Protein AF-A0AAU3KFD3-F1 (afdb_monomer)

Nearest PDB structures (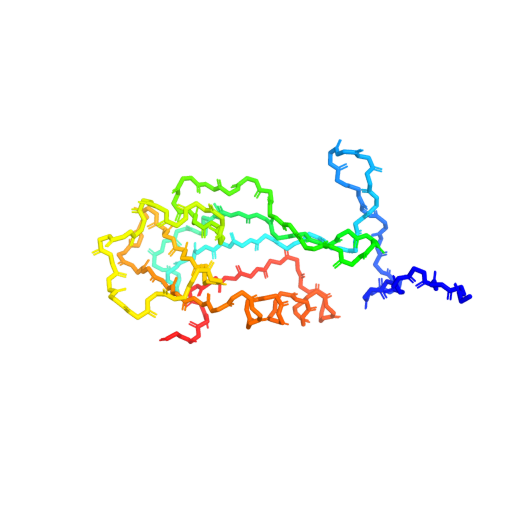foldseek):
  6mlt-assembly1_A  TM=5.442E-01  e=3.024E+00  Vibrio cholerae O1 biovar El Tor str. N16961
  7v4z-assembly4_G  TM=4.295E-01  e=7.068E+00  Hordeum vulgare
  3x0u-assembly2_B  TM=2.599E-01  e=7.979E+00  Vibrio parahaemolyticus M0605

Sequence (124 aa):
MTDDPPSRLNPDAPRRFAMSGREVDYFIDIYCSDKGQHKPMVLTTARREMDGSHGMNHALRWFAPPSTARENEELDANFSYRSYVFRCPLCRRNPKISGDQWWEIVDRMAIEGFSALDLSMLEF

Mean predicted aligned error: 8.54 Å

Secondary structure (DSSP, 8-state):
---PPPPPSSTTSPPEE-TTS-EEEEEEEEEE-TTTTS--EEEEEEEEETTS-EEEES--TTEE-TT-GGG-TTS-TT--TTEEEE--SS-S---EEEHHHHHHHHHHHHHTT-SEEEGGGS--

Structure (mmCIF, N/CA/C/O backbone):
data_AF-A0AAU3KFD3-F1
#
_entry.id   AF-A0AAU3KFD3-F1
#
loop_
_atom_site.group_PDB
_atom_site.id
_atom_site.type_symbol
_atom_site.label_atom_id
_atom_site.label_alt_id
_atom_site.label_comp_id
_atom_site.label_asym_id
_atom_site.label_entity_id
_atom_site.label_seq_id
_atom_site.pdbx_PDB_ins_code
_atom_site.Cartn_x
_atom_site.Cartn_y
_atom_site.Cartn_z
_atom_site.occupancy
_atom_site.B_iso_or_equiv
_atom_site.auth_seq_id
_atom_site.auth_comp_id
_atom_site.auth_asym_id
_atom_site.auth_atom_id
_atom_site.pdbx_PDB_model_num
ATOM 1 N N . MET A 1 1 ? 23.862 5.932 -22.499 1.00 37.53 1 MET A N 1
ATOM 2 C CA . MET A 1 1 ? 23.587 5.427 -21.144 1.00 37.53 1 MET A CA 1
ATOM 3 C C . MET A 1 1 ? 22.410 4.492 -21.29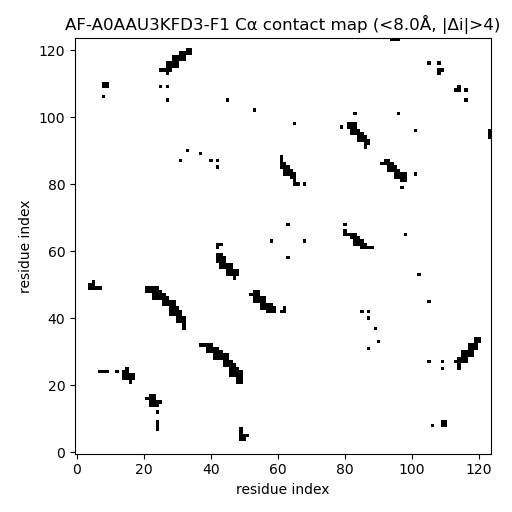7 1.00 37.53 1 MET A C 1
ATOM 5 O O . MET A 1 1 ? 21.333 4.957 -21.637 1.00 37.53 1 MET A O 1
ATOM 9 N N . THR A 1 2 ? 22.654 3.188 -21.266 1.00 41.25 2 THR A N 1
ATOM 10 C CA . THR A 1 2 ? 21.589 2.185 -21.218 1.00 41.25 2 THR A CA 1
ATOM 11 C C . THR A 1 2 ? 21.058 2.203 -19.792 1.00 41.25 2 THR A C 1
ATOM 13 O O . THR A 1 2 ? 21.732 1.712 -18.892 1.00 41.25 2 THR A O 1
ATOM 16 N N . ASP A 1 3 ? 19.923 2.867 -19.579 1.00 41.66 3 ASP A N 1
ATOM 17 C CA . ASP A 1 3 ? 19.090 2.632 -18.400 1.00 41.66 3 ASP A CA 1
ATOM 18 C C . ASP A 1 3 ? 18.624 1.178 -18.509 1.00 41.66 3 ASP A C 1
ATOM 20 O O . ASP A 1 3 ? 17.703 0.863 -19.266 1.00 41.66 3 ASP A O 1
ATOM 24 N N . ASP A 1 4 ? 19.346 0.268 -17.856 1.00 48.75 4 ASP A N 1
ATOM 25 C CA . ASP A 1 4 ? 18.811 -1.061 -17.598 1.00 48.75 4 ASP A CA 1
ATOM 26 C C . ASP A 1 4 ? 17.500 -0.861 -16.825 1.00 48.75 4 ASP A C 1
ATOM 28 O O . ASP A 1 4 ? 17.497 -0.137 -15.822 1.00 48.75 4 ASP A O 1
ATOM 32 N N . PRO A 1 5 ? 16.372 -1.435 -17.284 1.00 54.34 5 PRO A N 1
ATOM 33 C CA . PRO A 1 5 ? 15.135 -1.354 -16.525 1.00 54.34 5 PRO A CA 1
ATOM 34 C C . PRO A 1 5 ? 15.402 -1.908 -15.123 1.00 54.34 5 PRO A C 1
ATOM 36 O O . PRO A 1 5 ? 16.143 -2.891 -14.999 1.00 54.34 5 PRO A O 1
ATOM 39 N N . PRO A 1 6 ? 14.849 -1.289 -14.065 1.00 61.03 6 PRO A N 1
ATOM 40 C CA . PRO A 1 6 ? 15.129 -1.726 -12.711 1.00 61.03 6 PRO A CA 1
ATOM 41 C C . PRO A 1 6 ? 14.816 -3.218 -12.600 1.00 61.03 6 PRO A C 1
ATOM 43 O O . PRO A 1 6 ? 13.709 -3.666 -12.899 1.00 61.03 6 PRO A O 1
ATOM 46 N N . SER A 1 7 ? 15.832 -3.991 -12.219 1.00 70.25 7 SER A N 1
ATOM 47 C CA . SER A 1 7 ? 15.716 -5.431 -12.028 1.00 70.25 7 SER A CA 1
ATOM 48 C C . SER A 1 7 ? 14.542 -5.747 -11.104 1.00 70.25 7 SER A C 1
ATOM 50 O O . SER A 1 7 ? 14.260 -4.988 -10.170 1.00 70.25 7 SER A O 1
ATOM 52 N N . ARG A 1 8 ? 13.878 -6.886 -11.348 1.00 75.25 8 ARG A N 1
ATOM 53 C CA . ARG A 1 8 ? 12.794 -7.359 -10.479 1.00 75.25 8 ARG A CA 1
ATOM 54 C C . ARG A 1 8 ? 13.242 -7.346 -9.024 1.00 75.25 8 ARG A C 1
ATOM 56 O O . ARG A 1 8 ? 14.321 -7.854 -8.720 1.00 75.25 8 ARG A O 1
ATOM 63 N N . LEU A 1 9 ? 12.383 -6.855 -8.131 1.00 79.81 9 LEU A N 1
ATOM 64 C CA . LEU A 1 9 ? 12.656 -6.914 -6.688 1.00 79.81 9 LEU A CA 1
ATOM 65 C C . LEU A 1 9 ? 12.741 -8.356 -6.181 1.00 79.81 9 LEU A C 1
ATOM 67 O O . LEU A 1 9 ? 13.531 -8.654 -5.291 1.00 79.81 9 LEU A O 1
ATOM 71 N N . ASN A 1 10 ? 11.948 -9.251 -6.771 1.00 76.38 10 ASN A N 1
ATOM 72 C CA . ASN A 1 10 ? 12.006 -10.681 -6.513 1.00 76.38 10 ASN A CA 1
ATOM 73 C C . ASN A 1 10 ? 12.012 -11.438 -7.857 1.00 76.38 10 ASN A C 1
ATOM 75 O O . ASN A 1 10 ? 10.964 -11.535 -8.505 1.00 76.38 10 ASN A O 1
ATOM 79 N N . PRO A 1 11 ? 13.174 -11.935 -8.319 1.00 76.06 11 PRO A N 1
ATOM 80 C CA . PRO A 1 11 ? 13.300 -12.591 -9.620 1.00 76.06 11 PRO A CA 1
ATOM 81 C C . PRO A 1 11 ? 12.576 -13.941 -9.703 1.00 76.06 11 PRO A C 1
ATOM 83 O O . PRO A 1 11 ? 12.188 -14.343 -10.799 1.00 76.06 11 PRO A O 1
ATOM 86 N N . ASP A 1 12 ? 12.360 -14.605 -8.566 1.00 77.94 12 ASP A N 1
ATOM 87 C CA . ASP A 1 12 ? 11.718 -15.922 -8.485 1.00 77.94 12 ASP A CA 1
ATOM 88 C C . ASP A 1 12 ? 10.186 -15.834 -8.383 1.00 77.94 12 ASP A C 1
ATOM 90 O O . ASP A 1 12 ? 9.482 -16.841 -8.507 1.00 77.94 12 ASP A O 1
ATOM 94 N N . ALA A 1 13 ? 9.640 -14.632 -8.167 1.00 74.00 13 ALA A N 1
ATOM 95 C CA . ALA A 1 13 ? 8.202 -14.428 -8.091 1.00 74.00 13 ALA A CA 1
ATOM 96 C C . ALA A 1 13 ? 7.529 -14.649 -9.463 1.00 74.00 13 ALA A C 1
ATOM 98 O O . ALA A 1 13 ? 8.051 -14.225 -10.502 1.00 74.00 13 ALA A O 1
ATOM 99 N N . PRO A 1 14 ? 6.334 -15.274 -9.503 1.00 81.44 14 PRO A N 1
ATOM 100 C CA . PRO A 1 14 ? 5.595 -15.444 -10.746 1.00 81.44 14 PRO A CA 1
ATOM 101 C C . PRO A 1 14 ? 5.251 -14.083 -11.358 1.00 81.44 14 PRO A C 1
ATOM 103 O O . PRO A 1 14 ? 4.973 -13.117 -10.647 1.00 81.44 14 PRO A O 1
ATOM 106 N N . ARG A 1 15 ? 5.214 -14.016 -12.694 1.00 84.62 15 ARG A N 1
ATOM 107 C CA . ARG A 1 15 ? 4.864 -12.779 -13.403 1.00 84.62 15 ARG A CA 1
ATOM 1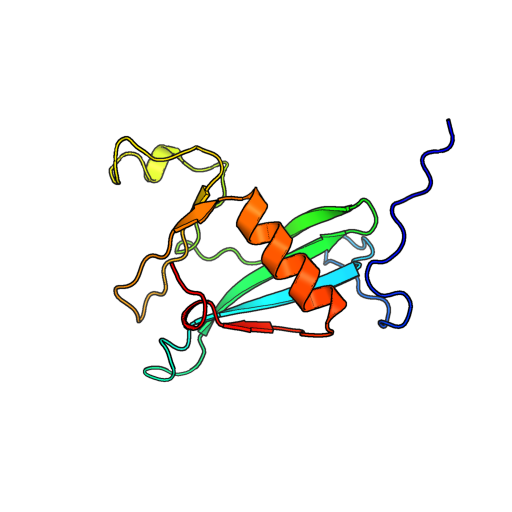08 C C . ARG A 1 15 ? 3.432 -12.363 -13.093 1.00 84.62 15 ARG A C 1
ATOM 110 O O . ARG A 1 15 ? 2.512 -13.179 -13.160 1.00 84.62 15 ARG A O 1
ATOM 117 N N . ARG A 1 16 ? 3.240 -11.079 -12.799 1.00 84.50 16 ARG A N 1
ATOM 118 C CA . ARG A 1 16 ? 1.930 -10.477 -12.528 1.00 84.50 16 ARG A CA 1
ATOM 119 C C . ARG A 1 16 ? 1.744 -9.270 -13.438 1.00 84.50 16 ARG A C 1
ATOM 121 O O . ARG A 1 16 ? 2.712 -8.619 -13.813 1.00 84.50 16 ARG A O 1
ATOM 128 N N . PHE A 1 17 ? 0.497 -8.973 -13.786 1.00 85.38 17 PHE A N 1
ATOM 129 C CA . PHE A 1 17 ? 0.161 -7.872 -14.685 1.00 85.38 17 PHE A CA 1
ATOM 130 C C . PHE A 1 17 ? -0.921 -6.993 -14.062 1.00 85.38 17 PHE A C 1
ATOM 132 O O . PHE A 1 17 ? -1.857 -7.493 -13.435 1.00 85.38 17 PHE A O 1
ATOM 139 N N . ALA A 1 18 ? -0.792 -5.680 -14.234 1.00 81.25 18 ALA A N 1
ATOM 140 C CA . ALA A 1 18 ? -1.851 -4.730 -13.932 1.00 81.25 18 ALA A CA 1
ATOM 141 C C . ALA A 1 18 ? -2.968 -4.831 -14.976 1.00 81.25 18 ALA A C 1
ATOM 143 O O . ALA A 1 18 ? -2.762 -5.321 -16.085 1.00 81.25 18 ALA A O 1
ATOM 144 N N . MET A 1 19 ? -4.146 -4.286 -14.655 1.00 77.00 19 MET A N 1
ATOM 145 C CA . MET A 1 19 ? -5.256 -4.191 -15.614 1.00 77.00 19 MET A CA 1
ATOM 146 C C . MET A 1 19 ? -4.886 -3.432 -16.899 1.00 77.00 19 MET A C 1
ATOM 148 O O . MET A 1 19 ? -5.497 -3.653 -17.937 1.00 77.00 19 MET A O 1
ATOM 152 N N . SER A 1 20 ? -3.879 -2.557 -16.840 1.00 76.00 20 SER A N 1
ATOM 153 C CA . SER A 1 20 ? -3.319 -1.850 -17.997 1.00 76.00 20 SER A CA 1
ATOM 154 C C . SER A 1 20 ? -2.487 -2.741 -18.932 1.00 76.00 20 SER A C 1
ATOM 156 O O . SER A 1 20 ? -2.021 -2.257 -19.959 1.00 76.00 20 SER A O 1
ATOM 158 N N . GLY A 1 21 ? -2.256 -4.012 -18.583 1.00 81.69 21 GLY A N 1
ATOM 159 C CA . GLY A 1 21 ? -1.396 -4.941 -19.321 1.00 81.69 21 GLY A CA 1
ATOM 160 C C . GLY A 1 21 ? 0.099 -4.791 -19.024 1.00 81.69 21 GLY A C 1
ATOM 161 O O . GLY A 1 21 ? 0.906 -5.544 -19.562 1.00 81.69 21 GLY A O 1
ATOM 162 N N . ARG A 1 22 ? 0.484 -3.844 -18.160 1.00 83.62 22 ARG A N 1
ATOM 163 C CA . ARG A 1 22 ? 1.877 -3.665 -17.737 1.00 83.62 22 ARG A CA 1
ATOM 164 C C . ARG A 1 22 ? 2.280 -4.732 -16.733 1.00 83.62 22 ARG A C 1
ATOM 166 O O . ARG A 1 22 ? 1.490 -5.083 -15.856 1.00 83.62 22 ARG A O 1
ATOM 173 N N . GLU A 1 23 ? 3.502 -5.232 -16.867 1.00 87.94 23 GLU A N 1
ATOM 174 C CA . GLU A 1 23 ? 4.073 -6.169 -15.906 1.00 87.94 23 GLU A CA 1
ATOM 175 C C . GLU A 1 23 ? 4.393 -5.457 -14.586 1.00 87.94 23 GLU A C 1
ATOM 177 O O . GLU A 1 23 ? 4.812 -4.297 -14.557 1.00 87.94 23 GLU A O 1
ATOM 182 N N . VAL A 1 24 ? 4.149 -6.168 -13.492 1.00 88.56 24 VAL A N 1
ATOM 183 C CA . VAL A 1 24 ? 4.224 -5.660 -12.128 1.00 88.56 24 VAL A CA 1
ATOM 184 C C . VAL A 1 24 ? 5.138 -6.576 -11.327 1.00 88.56 24 VAL A C 1
ATOM 186 O O . VAL A 1 24 ? 5.014 -7.801 -11.405 1.00 88.56 24 VAL A O 1
ATOM 189 N N . ASP A 1 25 ? 6.029 -5.978 -10.542 1.00 88.50 25 ASP A N 1
ATOM 190 C CA . ASP A 1 25 ? 6.876 -6.700 -9.596 1.00 88.50 25 ASP A CA 1
ATOM 191 C C . ASP A 1 25 ? 6.036 -7.360 -8.511 1.00 88.50 25 ASP A C 1
ATOM 193 O O . ASP A 1 25 ? 6.152 -8.557 -8.254 1.00 88.50 25 ASP A O 1
ATOM 197 N N . TYR A 1 26 ? 5.151 -6.581 -7.890 1.00 90.94 26 TYR A N 1
ATOM 198 C CA . TYR A 1 26 ? 4.297 -7.066 -6.821 1.00 90.94 26 TYR A CA 1
ATOM 199 C C . TYR A 1 26 ? 2.947 -6.355 -6.768 1.00 90.94 26 TYR A C 1
ATOM 201 O O . TYR A 1 26 ? 2.787 -5.201 -7.165 1.00 90.94 26 TYR A O 1
ATOM 209 N N . PHE A 1 27 ? 1.993 -7.055 -6.162 1.00 92.06 27 PHE A N 1
ATOM 210 C CA . PHE A 1 27 ? 0.825 -6.450 -5.538 1.00 92.06 27 PHE A CA 1
ATOM 211 C C . PHE A 1 27 ? 0.825 -6.841 -4.066 1.00 92.06 27 PHE A C 1
ATOM 213 O O . PHE A 1 27 ? 0.922 -8.039 -3.777 1.00 92.06 27 PHE A O 1
ATOM 220 N N . ILE A 1 28 ? 0.691 -5.852 -3.184 1.00 93.25 28 ILE A N 1
ATOM 221 C CA . ILE A 1 28 ? 0.499 -6.052 -1.748 1.00 93.25 28 ILE A CA 1
ATOM 222 C C . ILE A 1 28 ? -0.841 -5.460 -1.343 1.00 93.25 28 ILE A C 1
ATOM 224 O O . ILE A 1 28 ? -1.072 -4.256 -1.478 1.00 93.25 28 ILE A O 1
ATOM 228 N N . ASP A 1 29 ? -1.719 -6.313 -0.828 1.00 93.31 29 ASP A N 1
ATOM 229 C CA . ASP A 1 29 ? -2.996 -5.871 -0.286 1.00 93.31 29 ASP A CA 1
ATOM 230 C C . ASP A 1 29 ? -2.787 -5.188 1.057 1.00 93.31 29 ASP A C 1
ATOM 232 O O . ASP A 1 29 ? -2.195 -5.740 1.983 1.00 93.31 29 ASP A O 1
ATOM 236 N N . ILE A 1 30 ? -3.295 -3.970 1.166 1.00 92.12 30 ILE A N 1
ATOM 237 C CA . ILE A 1 30 ? -3.214 -3.175 2.377 1.00 92.12 30 ILE A CA 1
ATOM 238 C C . ILE A 1 30 ? -4.548 -3.309 3.084 1.00 92.12 30 ILE A C 1
ATOM 240 O O . ILE A 1 30 ? -5.582 -2.909 2.545 1.00 92.12 30 ILE A O 1
ATOM 244 N N . TYR A 1 31 ? -4.548 -3.860 4.289 1.00 91.88 31 TYR A N 1
ATOM 245 C CA . TYR A 1 31 ? -5.765 -4.042 5.066 1.00 91.88 31 TYR A CA 1
ATOM 246 C C . TYR A 1 31 ? -5.624 -3.489 6.479 1.00 91.88 31 TYR A C 1
ATOM 248 O O . TYR A 1 31 ? -4.541 -3.140 6.942 1.00 91.88 31 TYR A O 1
ATOM 256 N N . CYS A 1 32 ? -6.756 -3.382 7.160 1.00 90.69 32 CYS A N 1
ATOM 257 C CA . CYS A 1 32 ? -6.822 -3.094 8.581 1.00 90.69 32 CYS A CA 1
ATOM 258 C C . CYS A 1 32 ? -7.589 -4.216 9.273 1.00 90.69 32 CYS A C 1
ATOM 260 O O . CYS A 1 32 ? -8.651 -4.617 8.791 1.00 90.69 32 CYS A O 1
ATOM 262 N N . SER A 1 33 ? -7.066 -4.711 10.392 1.00 92.56 33 SER A N 1
ATOM 263 C CA . SER A 1 33 ? -7.808 -5.569 11.329 1.00 92.56 33 SER A CA 1
ATOM 264 C C . SER A 1 33 ? -8.061 -4.906 12.685 1.00 92.56 33 SER A C 1
ATOM 266 O O . SER A 1 33 ? -8.716 -5.491 13.546 1.00 92.56 33 SER A O 1
ATOM 268 N N . ASP A 1 34 ? -7.515 -3.707 12.900 1.00 90.62 34 ASP A N 1
ATOM 269 C CA . ASP A 1 34 ? -7.488 -3.030 14.197 1.00 90.62 34 ASP A CA 1
ATOM 270 C C . ASP A 1 34 ? -6.869 -3.907 15.297 1.00 90.62 34 ASP A C 1
ATOM 272 O O . ASP A 1 34 ? -7.396 -3.997 16.401 1.00 90.62 34 ASP A O 1
ATOM 276 N N . LYS A 1 35 ? -5.746 -4.577 14.997 1.00 89.25 35 LYS A N 1
ATOM 277 C CA . LYS A 1 35 ? -5.129 -5.598 15.863 1.00 89.25 35 LYS A CA 1
ATOM 278 C C . LYS A 1 35 ? -6.113 -6.729 16.211 1.00 89.25 35 LYS A C 1
ATOM 280 O O . LYS A 1 35 ? -6.152 -7.210 17.342 1.00 89.25 35 LYS A O 1
ATOM 285 N N . GLY A 1 36 ? -6.933 -7.125 15.239 1.00 90.25 36 GLY A N 1
ATOM 286 C CA . GLY A 1 36 ? -7.948 -8.171 15.371 1.00 90.25 36 GLY A CA 1
ATOM 287 C C . GLY A 1 36 ? -9.283 -7.745 15.994 1.00 90.25 36 GLY A C 1
ATOM 288 O O . GLY A 1 36 ? -10.128 -8.611 16.209 1.00 90.25 36 GLY A O 1
ATOM 289 N N . GLN A 1 37 ? -9.519 -6.456 16.275 1.00 91.06 37 GLN A N 1
ATOM 290 C CA . GLN A 1 37 ? -10.808 -5.997 16.821 1.00 91.06 37 GLN A CA 1
ATOM 291 C C . GLN A 1 37 ? -11.951 -6.032 15.796 1.00 91.06 37 GLN A C 1
ATOM 293 O O . GLN A 1 37 ? -13.119 -6.078 16.183 1.00 91.06 37 GLN A O 1
ATOM 298 N N . HIS A 1 38 ? -11.647 -6.056 14.496 1.00 91.25 38 HIS A N 1
ATOM 299 C CA . HIS A 1 38 ? -12.642 -6.312 13.458 1.00 91.25 38 HIS A CA 1
ATOM 300 C C . HIS A 1 38 ? -12.105 -7.242 12.367 1.00 91.25 38 HIS A C 1
ATOM 302 O O . HIS A 1 38 ? -10.900 -7.438 12.208 1.00 91.25 38 HIS A O 1
ATOM 308 N N . LYS A 1 39 ? -13.021 -7.821 11.578 1.00 91.69 39 LYS A N 1
ATOM 309 C CA . LYS A 1 39 ? -12.653 -8.658 10.428 1.00 91.69 39 LYS A CA 1
ATOM 310 C C . LYS A 1 39 ? -11.731 -7.866 9.485 1.00 91.69 39 LYS A C 1
ATOM 312 O O . LYS A 1 39 ? -12.078 -6.718 9.188 1.00 91.69 39 LYS A O 1
ATOM 317 N N . PRO A 1 40 ? -10.627 -8.457 8.981 1.00 90.94 40 PRO A N 1
ATOM 318 C CA . PRO A 1 40 ? -9.732 -7.787 8.048 1.00 90.94 40 PRO A CA 1
ATOM 319 C C . PRO A 1 40 ? -10.492 -7.144 6.892 1.00 90.94 40 PRO A C 1
ATOM 321 O O . PRO A 1 40 ? -11.297 -7.792 6.217 1.00 90.94 40 PRO A O 1
ATOM 324 N N . MET A 1 41 ? -10.242 -5.856 6.694 1.00 88.38 41 MET A N 1
ATOM 325 C CA . MET A 1 41 ? -10.842 -5.055 5.639 1.00 88.38 41 MET A CA 1
ATOM 326 C C . MET A 1 41 ? -9.737 -4.520 4.745 1.00 88.38 41 MET A C 1
ATOM 328 O O . MET A 1 41 ? -8.904 -3.739 5.203 1.00 88.38 41 MET A O 1
ATOM 332 N N . VAL A 1 42 ? -9.754 -4.921 3.476 1.00 89.69 42 VAL A N 1
ATOM 333 C CA . VAL A 1 42 ? -8.854 -4.370 2.461 1.00 89.69 42 VAL A CA 1
ATOM 334 C C . VAL A 1 42 ? -9.207 -2.903 2.238 1.00 89.69 42 VAL A C 1
ATOM 336 O O . VAL A 1 42 ? -10.366 -2.557 2.014 1.00 89.69 42 VAL A O 1
ATOM 339 N N . LEU A 1 43 ? -8.199 -2.047 2.337 1.00 87.12 43 LEU A N 1
ATOM 340 C CA . LEU A 1 43 ? -8.307 -0.604 2.166 1.00 87.12 43 LEU A CA 1
ATOM 341 C C . LEU A 1 43 ? -7.862 -0.159 0.774 1.00 87.12 43 LEU A C 1
ATOM 343 O O . LEU A 1 43 ? -8.404 0.800 0.233 1.00 87.12 43 LEU A O 1
ATOM 347 N N . THR A 1 44 ? -6.837 -0.813 0.234 1.00 89.50 44 THR A N 1
ATOM 348 C CA . THR A 1 44 ? -6.227 -0.515 -1.066 1.00 89.50 44 THR A CA 1
ATOM 349 C C . THR A 1 44 ? -5.255 -1.644 -1.425 1.00 89.50 44 THR A C 1
ATOM 351 O O . THR A 1 44 ? -4.963 -2.497 -0.586 1.00 89.50 44 THR A O 1
ATOM 354 N N . THR A 1 45 ? -4.716 -1.640 -2.640 1.00 90.69 45 THR A N 1
ATOM 355 C CA . THR A 1 45 ? -3.637 -2.554 -3.041 1.00 90.69 45 THR A CA 1
ATOM 356 C C . THR A 1 45 ? -2.468 -1.740 -3.571 1.00 90.69 45 THR A C 1
ATOM 358 O O . THR A 1 45 ? -2.607 -1.017 -4.558 1.00 90.69 45 THR A O 1
ATOM 361 N N . ALA A 1 46 ? -1.307 -1.868 -2.938 1.00 91.12 46 ALA A N 1
ATOM 362 C CA . ALA A 1 46 ? -0.060 -1.281 -3.400 1.00 91.12 46 ALA A CA 1
ATOM 363 C C . ALA A 1 46 ? 0.525 -2.098 -4.557 1.00 91.12 46 ALA A C 1
ATOM 365 O O . ALA A 1 46 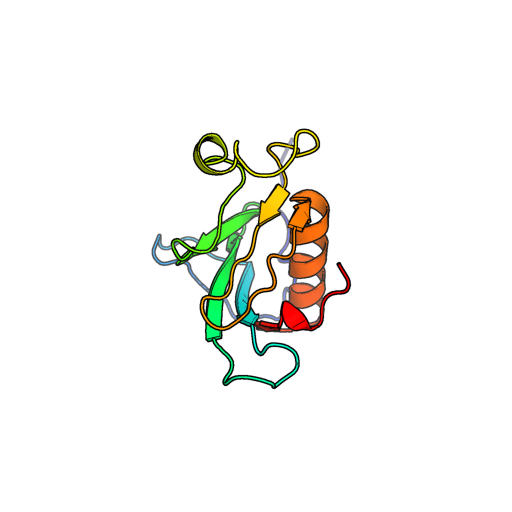? 0.449 -3.328 -4.555 1.00 91.12 46 ALA A O 1
ATOM 366 N N . ARG A 1 47 ? 1.110 -1.422 -5.547 1.00 91.38 47 ARG A N 1
ATOM 367 C CA . ARG A 1 47 ? 1.766 -2.050 -6.695 1.00 91.38 47 ARG A CA 1
ATOM 368 C C . ARG A 1 47 ? 3.058 -1.329 -7.055 1.00 91.38 47 ARG A C 1
ATOM 370 O O . ARG A 1 47 ? 3.131 -0.108 -6.914 1.00 91.38 47 ARG A O 1
ATOM 377 N N . ARG A 1 48 ? 4.008 -2.075 -7.612 1.00 90.38 48 ARG A N 1
ATOM 378 C CA . ARG A 1 48 ? 5.194 -1.535 -8.285 1.00 90.38 48 ARG A CA 1
ATOM 379 C C . ARG A 1 48 ? 5.299 -2.116 -9.687 1.00 90.38 48 ARG A C 1
ATOM 381 O O . ARG A 1 48 ? 5.351 -3.333 -9.842 1.00 90.38 48 ARG A O 1
ATOM 388 N N . GLU A 1 49 ? 5.266 -1.263 -10.702 1.00 88.75 49 GLU A N 1
ATOM 389 C CA . GLU A 1 49 ? 5.463 -1.668 -12.097 1.00 88.75 49 GLU A CA 1
ATOM 390 C C . GLU A 1 49 ? 6.952 -1.947 -12.369 1.00 88.75 49 GLU A C 1
ATOM 392 O O . GLU A 1 49 ? 7.824 -1.492 -11.631 1.00 88.75 49 GLU A O 1
ATOM 397 N N . MET A 1 50 ? 7.254 -2.695 -13.436 1.00 85.44 50 MET A N 1
ATOM 398 C CA . MET A 1 50 ? 8.636 -3.058 -13.808 1.00 85.44 50 MET A CA 1
ATOM 399 C C . MET A 1 50 ? 9.543 -1.861 -14.143 1.00 85.44 50 MET A C 1
ATOM 401 O O . MET A 1 50 ? 10.755 -2.018 -14.216 1.00 85.44 50 MET A O 1
ATOM 405 N N . ASP A 1 51 ? 8.981 -0.672 -14.373 1.00 82.31 51 ASP A N 1
ATOM 406 C CA . ASP A 1 51 ? 9.742 0.576 -14.536 1.00 82.31 51 ASP A CA 1
ATOM 407 C C . ASP A 1 51 ? 10.127 1.216 -13.187 1.00 82.31 51 ASP A C 1
ATOM 409 O O . ASP A 1 51 ? 10.728 2.287 -13.145 1.00 82.31 51 ASP A O 1
ATOM 413 N N . GLY A 1 52 ? 9.786 0.556 -12.078 1.00 82.50 52 GLY A N 1
ATOM 414 C CA . GLY A 1 52 ? 10.018 1.019 -10.719 1.00 82.50 52 GLY A CA 1
ATOM 415 C C . GLY A 1 52 ? 8.978 2.008 -10.208 1.00 82.50 52 GLY A C 1
ATOM 416 O O . GLY A 1 52 ? 9.089 2.436 -9.060 1.00 82.50 52 GLY A O 1
ATOM 417 N N . SER A 1 53 ? 7.967 2.357 -11.009 1.00 83.69 53 SER A N 1
ATOM 418 C CA . SER A 1 53 ? 6.906 3.257 -10.576 1.00 83.69 53 SER A CA 1
ATOM 419 C C . SER A 1 53 ? 5.971 2.578 -9.578 1.00 83.69 53 SER A C 1
ATOM 421 O O . SER A 1 53 ? 5.476 1.464 -9.783 1.00 83.69 53 SER A O 1
ATOM 423 N N . HIS A 1 54 ? 5.707 3.273 -8.475 1.00 87.44 54 HIS A N 1
ATOM 424 C CA . HIS A 1 54 ? 4.744 2.840 -7.474 1.00 87.44 54 HIS A CA 1
ATOM 425 C C . HIS A 1 54 ? 3.351 3.385 -7.772 1.00 87.44 54 HIS A C 1
ATOM 427 O O . HIS A 1 54 ? 3.170 4.502 -8.260 1.00 87.44 54 HIS A O 1
ATOM 433 N N . GLY A 1 55 ? 2.339 2.608 -7.413 1.00 85.06 55 GLY A N 1
ATOM 434 C CA . GLY A 1 55 ? 0.951 3.020 -7.513 1.00 85.06 55 GLY A CA 1
ATOM 435 C C . GLY A 1 55 ? 0.072 2.278 -6.524 1.00 85.06 55 GLY A C 1
ATOM 436 O O . GLY A 1 55 ? 0.468 1.281 -5.926 1.00 85.06 55 GLY A O 1
ATOM 437 N N . MET A 1 56 ? -1.160 2.748 -6.371 1.00 84.81 56 MET A N 1
ATOM 438 C CA . MET A 1 56 ? -2.174 2.034 -5.606 1.00 84.81 56 MET A CA 1
ATOM 439 C C . MET A 1 56 ? -3.438 1.839 -6.429 1.00 84.81 56 MET A C 1
ATOM 441 O O . MET A 1 56 ? -3.908 2.761 -7.095 1.00 84.81 56 MET A O 1
ATOM 445 N N . ASN A 1 57 ? -3.985 0.630 -6.379 1.00 77.38 57 ASN A N 1
ATOM 446 C CA . ASN A 1 57 ? -5.282 0.288 -6.944 1.00 77.38 57 ASN A CA 1
ATOM 447 C C . AS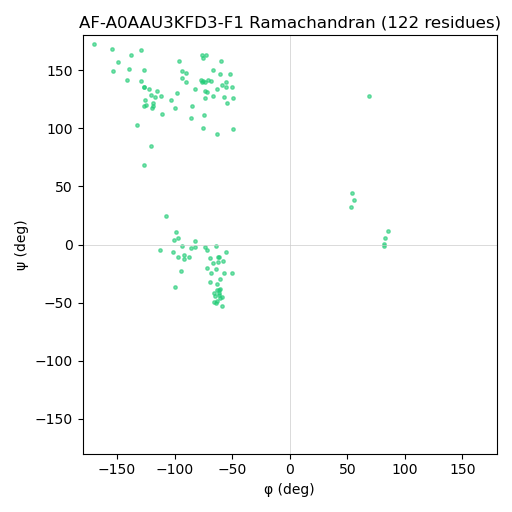N A 1 57 ? -6.364 0.404 -5.884 1.00 77.38 57 ASN A C 1
ATOM 449 O O . ASN A 1 57 ? -6.122 0.103 -4.720 1.00 77.38 57 ASN A O 1
ATOM 453 N N . HIS A 1 58 ? -7.581 0.739 -6.316 1.00 67.31 58 HIS A N 1
ATOM 454 C CA . HIS A 1 58 ? -8.766 0.710 -5.454 1.00 67.31 58 HIS A CA 1
ATOM 455 C C . HIS A 1 58 ? -8.595 1.496 -4.151 1.00 67.31 58 HIS A C 1
ATOM 457 O O . HIS A 1 58 ? -9.178 1.126 -3.137 1.00 67.31 58 HIS A O 1
ATOM 463 N N . ALA A 1 59 ? -7.817 2.582 -4.199 1.00 64.56 59 ALA A N 1
ATOM 464 C CA . ALA A 1 59 ? -7.749 3.585 -3.153 1.00 64.56 59 ALA A CA 1
ATOM 465 C C . ALA A 1 59 ? -9.179 3.993 -2.774 1.00 64.56 59 ALA A C 1
ATOM 467 O O . ALA A 1 59 ? -9.836 4.742 -3.501 1.00 64.56 59 ALA A O 1
ATOM 468 N N . LEU A 1 60 ? -9.698 3.429 -1.679 1.00 64.88 60 LEU A N 1
ATOM 469 C CA . LEU A 1 60 ? -11.027 3.772 -1.192 1.00 64.88 60 LEU A CA 1
ATOM 470 C C . LEU A 1 60 ? -11.056 5.270 -0.877 1.00 64.88 60 LEU A C 1
ATOM 472 O O . LEU A 1 60 ? -10.027 5.858 -0.568 1.00 64.88 60 LEU A O 1
ATOM 476 N N . ARG A 1 61 ? -12.243 5.888 -0.855 1.00 57.62 61 ARG A N 1
ATOM 477 C CA . ARG A 1 61 ? -12.419 7.297 -0.430 1.00 57.62 61 ARG A CA 1
ATOM 478 C C . ARG A 1 61 ? -11.760 7.610 0.926 1.00 57.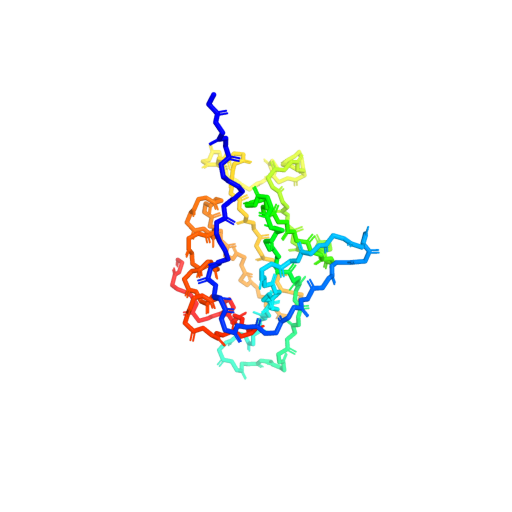62 61 ARG A C 1
ATOM 480 O O . ARG A 1 61 ? -11.445 8.751 1.236 1.00 57.62 61 ARG A O 1
ATOM 487 N N . TRP A 1 62 ? -11.585 6.579 1.744 1.00 62.75 62 TRP A N 1
ATOM 488 C CA . TRP A 1 62 ? -10.974 6.621 3.066 1.00 62.75 62 TRP A CA 1
ATOM 489 C C . TRP A 1 62 ? -9.434 6.591 3.034 1.00 62.75 62 TRP A C 1
ATOM 491 O O . TRP A 1 62 ? -8.793 6.696 4.072 1.00 62.75 62 TRP A O 1
ATOM 501 N N . PHE A 1 63 ? -8.830 6.484 1.856 1.00 68.00 63 PHE A N 1
ATOM 502 C CA . PHE A 1 63 ? -7.401 6.585 1.606 1.00 68.00 63 PHE A CA 1
ATOM 503 C C . PHE A 1 63 ? -7.115 7.865 0.808 1.00 68.00 63 PHE A C 1
ATOM 505 O O . PHE A 1 63 ? -7.725 8.095 -0.235 1.00 68.00 63 PHE A O 1
ATOM 512 N N . ALA A 1 64 ? -6.180 8.692 1.281 1.00 60.84 64 ALA A N 1
ATOM 513 C CA . ALA A 1 64 ? -5.790 9.923 0.593 1.00 60.84 64 ALA A CA 1
ATOM 514 C C . ALA A 1 64 ? -4.358 9.811 0.032 1.00 60.84 64 ALA A C 1
ATOM 516 O O . ALA A 1 64 ? -3.412 9.748 0.824 1.00 60.84 64 ALA A O 1
ATOM 517 N N . PRO A 1 65 ? -4.174 9.788 -1.304 1.00 58.34 65 PRO A N 1
ATOM 518 C CA . PRO A 1 65 ? -2.859 9.872 -1.930 1.00 58.34 65 PRO A CA 1
ATOM 519 C C . PRO A 1 65 ? -2.288 11.308 -1.904 1.00 58.34 65 PRO A C 1
ATOM 521 O O . PRO A 1 65 ? -3.041 12.275 -1.756 1.00 58.34 65 PRO A O 1
ATOM 524 N N . PRO A 1 66 ? -0.969 11.477 -2.125 1.00 56.56 66 PRO A N 1
ATOM 525 C CA . PRO A 1 66 ? -0.260 12.760 -2.025 1.00 56.56 66 PRO A CA 1
ATOM 526 C C . PRO A 1 66 ? -0.734 13.868 -2.989 1.00 56.56 66 PRO A C 1
ATOM 528 O O . PRO A 1 66 ? -0.363 15.026 -2.823 1.00 56.56 66 PRO A O 1
ATOM 531 N N . SER A 1 67 ? -1.577 13.576 -3.987 1.00 48.00 67 SER A N 1
ATOM 532 C CA . SER A 1 67 ? -2.054 14.577 -4.957 1.00 48.00 67 SER A CA 1
ATOM 533 C C . SER A 1 67 ? -3.426 15.193 -4.647 1.00 48.00 67 SER A C 1
ATOM 535 O O . SER A 1 67 ? -3.781 16.190 -5.271 1.00 48.00 67 SER A O 1
ATOM 537 N N . THR A 1 68 ? -4.194 14.673 -3.681 1.00 48.81 68 THR A N 1
ATOM 538 C CA . THR A 1 68 ? -5.553 15.174 -3.363 1.00 48.81 68 THR A CA 1
ATOM 539 C C . THR A 1 68 ? -5.624 15.957 -2.046 1.00 48.81 68 TH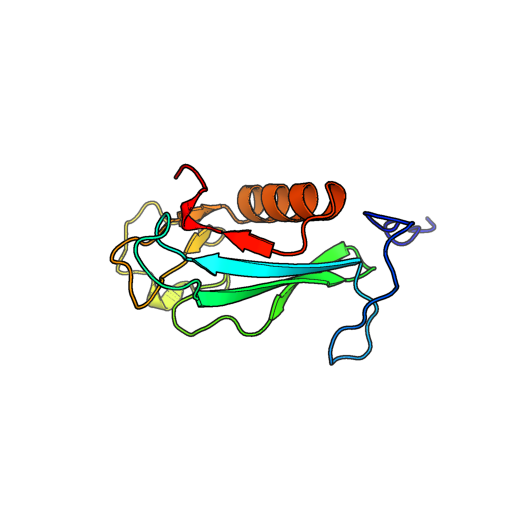R A C 1
ATOM 541 O O . THR A 1 68 ? -6.685 16.077 -1.439 1.00 48.81 68 THR A O 1
ATOM 544 N N . ALA A 1 69 ? -4.499 16.531 -1.604 1.00 49.56 69 ALA A N 1
ATOM 545 C CA . ALA A 1 69 ? -4.337 17.190 -0.302 1.00 49.56 69 ALA A CA 1
ATOM 546 C C . ALA A 1 69 ? -5.299 18.364 -0.011 1.00 49.56 69 ALA A C 1
ATOM 548 O O . ALA A 1 69 ? -5.439 18.729 1.152 1.00 49.56 69 ALA A O 1
ATOM 549 N N . ARG A 1 70 ? -6.010 18.910 -1.009 1.00 46.62 70 ARG A N 1
ATOM 550 C CA . ARG A 1 70 ? -6.951 20.030 -0.810 1.00 46.62 70 ARG A CA 1
ATOM 551 C C . ARG A 1 70 ? -8.151 19.705 0.088 1.00 46.62 70 ARG A C 1
ATOM 553 O O . ARG A 1 70 ? -8.741 20.621 0.636 1.00 46.62 70 ARG A O 1
ATOM 560 N N . GLU A 1 71 ? -8.510 18.432 0.269 1.00 49.12 71 GLU A N 1
ATOM 561 C CA . GLU A 1 71 ? -9.566 18.029 1.221 1.00 49.12 71 GLU A CA 1
ATOM 562 C C . GLU A 1 71 ? -9.027 17.699 2.628 1.00 49.12 71 GLU A C 1
ATOM 564 O O . GLU A 1 71 ? -9.806 17.521 3.560 1.00 49.12 71 GLU A O 1
ATOM 569 N N . ASN A 1 72 ? -7.703 17.615 2.810 1.00 48.47 72 ASN A N 1
ATOM 570 C CA . ASN A 1 72 ? -7.076 17.342 4.112 1.00 48.47 72 ASN A CA 1
ATOM 571 C C . ASN A 1 72 ? -6.608 18.619 4.835 1.00 48.47 72 ASN A C 1
ATOM 573 O O . ASN A 1 72 ? -6.007 18.517 5.903 1.00 48.47 72 ASN A O 1
ATOM 577 N N . GLU A 1 73 ? -6.910 19.805 4.296 1.00 44.66 73 GLU A N 1
ATOM 578 C CA . GLU A 1 73 ? -6.527 21.112 4.859 1.00 44.66 73 GLU A CA 1
ATOM 579 C C . GLU A 1 73 ? -7.126 21.394 6.256 1.00 44.66 73 GLU A C 1
ATOM 581 O O . GLU A 1 73 ? -6.668 22.303 6.941 1.00 44.66 73 GLU A O 1
ATOM 586 N N . GLU A 1 74 ? -8.077 20.584 6.737 1.00 47.16 74 GLU A N 1
ATOM 587 C CA . GLU A 1 74 ? -8.608 20.675 8.109 1.00 47.16 74 GLU A CA 1
ATOM 588 C C . GLU A 1 74 ? -7.788 19.898 9.165 1.00 47.16 74 GLU A C 1
ATOM 590 O O . GLU A 1 74 ? -8.105 19.967 10.352 1.00 47.16 74 GLU A O 1
ATOM 595 N N . LEU A 1 75 ? -6.732 19.161 8.787 1.00 47.31 75 LEU A N 1
ATOM 596 C CA . LEU A 1 75 ? -5.965 18.309 9.710 1.00 47.31 75 LEU A CA 1
ATOM 597 C C . LEU A 1 75 ? -4.478 18.696 9.786 1.00 47.31 75 LEU A C 1
ATOM 599 O O . LEU A 1 75 ? -3.625 18.041 9.189 1.00 47.31 75 LEU A O 1
ATOM 603 N N . ASP A 1 76 ? -4.197 19.680 10.645 1.00 42.97 76 ASP A N 1
ATOM 604 C CA . ASP A 1 76 ? -2.880 20.117 11.141 1.00 42.97 76 ASP A CA 1
ATOM 605 C C . ASP A 1 76 ? -1.927 20.795 10.141 1.00 42.97 76 ASP A C 1
ATOM 607 O O . ASP A 1 76 ? -1.516 20.241 9.124 1.00 42.97 76 ASP A O 1
ATOM 611 N N . ALA A 1 77 ? -1.431 21.971 10.538 1.00 45.22 77 ALA A N 1
ATOM 612 C CA . ALA A 1 77 ? -0.477 22.805 9.799 1.00 45.22 77 ALA A CA 1
ATOM 613 C C . ALA A 1 77 ? 0.920 22.172 9.568 1.00 45.22 77 ALA A C 1
ATOM 615 O O . ALA A 1 77 ? 1.767 22.781 8.922 1.00 45.22 77 ALA A O 1
ATOM 616 N N . ASN A 1 78 ? 1.162 20.951 10.060 1.00 46.69 78 ASN A N 1
ATOM 617 C CA . ASN A 1 78 ? 2.401 20.185 9.857 1.00 46.69 78 ASN A CA 1
ATOM 618 C C . ASN A 1 78 ? 2.291 19.134 8.732 1.00 46.69 78 ASN A C 1
ATOM 620 O O . ASN A 1 78 ? 3.155 18.264 8.604 1.00 46.69 78 ASN A O 1
ATOM 624 N N . PHE A 1 79 ? 1.223 19.162 7.930 1.00 50.66 79 PHE A N 1
ATOM 625 C CA . PHE A 1 79 ? 1.014 18.185 6.866 1.00 50.66 79 PHE A CA 1
ATOM 626 C C . PHE A 1 79 ? 1.939 18.446 5.664 1.00 50.66 79 PHE A C 1
ATOM 628 O O . PHE A 1 79 ? 1.783 19.418 4.928 1.00 50.66 79 PHE A O 1
ATOM 635 N N . SER A 1 80 ? 2.908 17.554 5.436 1.00 52.81 80 SER A N 1
ATOM 636 C CA . SER A 1 80 ? 3.637 17.507 4.165 1.00 52.81 80 SER A CA 1
ATOM 637 C C . SER A 1 80 ? 2.726 16.918 3.090 1.00 52.81 80 SER A C 1
ATOM 639 O O . SER A 1 80 ? 2.164 15.839 3.275 1.00 52.81 80 SER A O 1
ATOM 641 N N . TYR A 1 81 ? 2.650 17.572 1.929 1.00 54.91 81 TYR A N 1
ATOM 642 C CA . TYR A 1 81 ? 1.928 17.107 0.733 1.00 54.91 81 TYR A CA 1
ATOM 643 C C . TYR A 1 81 ? 2.348 15.706 0.242 1.00 54.91 81 TYR A C 1
ATOM 645 O O . TYR A 1 81 ? 1.760 15.173 -0.690 1.00 54.91 81 TYR A O 1
ATOM 653 N N . ARG A 1 82 ? 3.381 15.105 0.841 1.00 66.56 82 ARG A N 1
ATOM 654 C CA . ARG A 1 82 ? 3.913 13.786 0.490 1.00 66.56 82 ARG A CA 1
ATOM 655 C C . ARG A 1 82 ? 3.458 12.660 1.418 1.00 66.56 82 ARG A C 1
ATOM 657 O O . ARG A 1 82 ? 3.938 11.547 1.249 1.00 66.56 82 ARG A O 1
ATOM 664 N N . SER A 1 83 ? 2.593 12.915 2.396 1.00 75.00 83 SER A N 1
ATOM 665 C CA . SER A 1 83 ? 2.161 11.893 3.358 1.00 75.00 83 SER A CA 1
ATOM 666 C C . SER A 1 83 ? 0.869 11.190 2.940 1.00 75.00 83 SER A C 1
ATOM 668 O O . SER A 1 83 ? -0.059 11.816 2.431 1.00 75.00 83 SER A O 1
ATOM 670 N N . TYR A 1 84 ? 0.792 9.891 3.216 1.00 82.12 84 TYR A N 1
ATOM 671 C CA . TYR A 1 84 ? -0.419 9.089 3.100 1.00 82.12 84 TYR A CA 1
ATOM 672 C C . TYR A 1 84 ? -1.199 9.102 4.410 1.00 82.12 84 TYR A C 1
ATOM 674 O O . TYR A 1 84 ? -0.626 9.003 5.499 1.00 82.12 84 TYR A O 1
ATOM 682 N N . VAL A 1 85 ? -2.524 9.182 4.291 1.00 82.38 85 VAL A N 1
ATOM 683 C CA . VAL A 1 85 ? -3.451 9.002 5.411 1.00 82.38 85 VAL A CA 1
ATOM 684 C C . VAL A 1 85 ? -4.342 7.814 5.104 1.00 82.38 85 VAL A C 1
ATOM 686 O O . VAL A 1 85 ? -5.061 7.810 4.101 1.00 82.38 85 VAL A O 1
ATOM 689 N N . PHE A 1 86 ? -4.318 6.824 5.990 1.00 82.62 86 PHE A N 1
ATOM 690 C CA . PHE A 1 86 ? -5.185 5.660 5.890 1.00 82.62 86 PHE A CA 1
ATOM 691 C C . PHE A 1 86 ? -6.313 5.796 6.898 1.00 82.62 86 PHE A C 1
ATOM 693 O O . PHE A 1 86 ? -6.067 5.956 8.090 1.00 82.62 86 PHE A O 1
ATOM 700 N N . ARG A 1 87 ? -7.557 5.725 6.431 1.00 80.81 87 ARG A N 1
ATOM 701 C CA . ARG A 1 87 ? -8.738 5.706 7.292 1.00 80.81 87 ARG A CA 1
ATOM 702 C C . ARG A 1 87 ? -9.443 4.370 7.086 1.00 80.81 87 ARG A C 1
ATOM 704 O O . ARG A 1 87 ? -9.739 3.975 5.960 1.00 80.81 87 ARG A O 1
ATOM 711 N N . CYS A 1 88 ? -9.702 3.657 8.174 1.00 83.62 88 CYS A N 1
ATOM 712 C CA . CYS A 1 88 ? -10.565 2.482 8.143 1.00 83.62 88 CYS A CA 1
ATOM 713 C C . CYS A 1 88 ? -11.965 2.909 8.609 1.00 83.62 88 CYS A C 1
ATOM 715 O O . CYS A 1 88 ? -12.061 3.534 9.659 1.00 83.62 88 CYS A O 1
ATOM 717 N N . PRO A 1 89 ? -13.056 2.574 7.898 1.00 80.94 89 PRO A N 1
ATOM 718 C CA . PRO A 1 89 ? -14.410 2.975 8.296 1.00 80.94 89 PRO A CA 1
ATOM 719 C C . PRO A 1 89 ? -14.890 2.315 9.599 1.00 80.94 89 PRO A C 1
ATOM 721 O O . PRO A 1 89 ? -15.875 2.763 10.181 1.00 80.94 89 PRO A O 1
ATOM 724 N N . LEU A 1 90 ? -14.225 1.244 10.043 1.00 85.19 90 LEU A N 1
ATOM 725 C CA . LEU A 1 90 ? -14.529 0.550 11.296 1.00 85.19 90 LEU A CA 1
ATOM 726 C C . LEU A 1 90 ? -13.669 1.050 12.465 1.00 85.19 90 LEU A C 1
ATOM 728 O O . LEU A 1 90 ? -14.081 0.935 13.618 1.00 85.19 90 LEU A O 1
ATOM 732 N N . CYS A 1 91 ? -12.505 1.637 12.179 1.00 82.69 91 CYS A N 1
ATOM 733 C CA . CYS A 1 91 ? -11.611 2.185 13.192 1.00 82.69 91 CYS A CA 1
ATOM 734 C C . CYS A 1 91 ? -11.826 3.684 13.366 1.00 82.69 91 CYS A C 1
ATOM 736 O O . CYS A 1 91 ? -12.222 4.400 12.454 1.00 82.69 91 CYS A O 1
ATOM 738 N N . ARG A 1 92 ? -11.419 4.197 14.527 1.00 75.19 92 ARG A N 1
ATOM 739 C CA . ARG A 1 92 ? -11.225 5.645 14.723 1.00 75.19 92 ARG A CA 1
ATOM 740 C C . ARG A 1 92 ? -9.785 6.101 14.464 1.00 75.19 92 ARG A C 1
ATOM 742 O O . ARG A 1 92 ? -9.485 7.282 14.602 1.00 75.19 92 ARG A O 1
ATOM 749 N N . ARG A 1 93 ? -8.887 5.167 14.130 1.00 74.50 93 ARG A N 1
ATOM 750 C CA . ARG A 1 93 ? -7.464 5.430 13.887 1.00 74.50 93 ARG A CA 1
ATOM 751 C C . ARG A 1 93 ? -7.256 5.941 12.462 1.00 74.50 93 ARG A C 1
ATOM 753 O O . ARG A 1 93 ? -7.776 5.352 11.520 1.00 74.50 93 ARG A O 1
ATOM 760 N N . ASN A 1 94 ? -6.460 7.001 12.336 1.00 78.50 94 ASN A N 1
ATOM 761 C CA . ASN A 1 94 ? -6.082 7.615 11.062 1.00 78.50 94 ASN A CA 1
ATOM 762 C C . ASN A 1 94 ? -4.552 7.713 10.966 1.00 78.50 94 ASN A C 1
ATOM 764 O O . ASN A 1 94 ? -4.015 8.818 11.095 1.00 78.50 94 ASN A O 1
ATOM 768 N N . PRO A 1 95 ? -3.832 6.582 10.844 1.00 78.88 95 PRO A N 1
ATOM 769 C CA . PRO A 1 95 ? -2.383 6.621 10.764 1.00 78.88 95 PRO A CA 1
ATOM 770 C C . PRO A 1 95 ? -1.911 7.460 9.576 1.00 78.88 95 PRO A C 1
ATOM 772 O O . PRO A 1 95 ? -2.472 7.401 8.474 1.00 78.88 95 PRO A O 1
ATOM 775 N N . LYS A 1 96 ? -0.879 8.261 9.846 1.00 81.38 96 LYS A N 1
ATOM 776 C CA . LYS A 1 96 ? -0.227 9.150 8.889 1.00 81.38 96 LYS A CA 1
ATOM 777 C C . LYS A 1 96 ? 1.201 8.656 8.697 1.00 81.38 96 LYS A C 1
ATOM 779 O O . LYS A 1 96 ? 1.895 8.414 9.678 1.00 81.38 96 LYS A O 1
ATOM 784 N N . ILE A 1 97 ? 1.641 8.528 7.453 1.00 84.69 97 ILE A N 1
ATOM 785 C CA . ILE A 1 97 ? 2.992 8.066 7.122 1.00 84.69 97 ILE A CA 1
ATOM 786 C C . ILE A 1 97 ? 3.529 8.853 5.932 1.00 84.69 97 ILE A C 1
ATOM 788 O O . ILE A 1 97 ? 2.771 9.186 5.021 1.00 84.69 97 ILE A O 1
ATOM 792 N N . SER A 1 98 ? 4.817 9.192 5.936 1.00 85.31 98 SER A N 1
ATOM 793 C CA . SER A 1 98 ? 5.423 9.865 4.784 1.00 85.31 98 SER A CA 1
ATOM 794 C C . SER A 1 98 ? 5.458 8.924 3.576 1.00 85.31 98 SER A C 1
ATOM 796 O O . SER A 1 98 ? 5.536 7.706 3.726 1.00 85.31 98 SER A O 1
ATOM 798 N N . GLY A 1 99 ? 5.390 9.472 2.365 1.00 83.69 99 GLY A N 1
ATOM 799 C CA . GLY A 1 99 ? 5.395 8.673 1.140 1.00 83.69 99 GLY A CA 1
ATOM 800 C C . GLY A 1 99 ? 6.660 7.837 0.974 1.00 83.69 99 GLY A C 1
ATOM 801 O O . GLY A 1 99 ? 6.561 6.681 0.573 1.00 83.69 99 GLY A O 1
ATOM 802 N N . ASP A 1 100 ? 7.814 8.390 1.350 1.00 85.31 100 ASP A N 1
ATOM 803 C CA . ASP A 1 100 ? 9.100 7.693 1.272 1.00 85.31 100 ASP A CA 1
ATOM 804 C C . ASP A 1 100 ? 9.136 6.505 2.246 1.00 85.31 100 ASP A C 1
ATOM 806 O O . ASP A 1 100 ? 9.411 5.379 1.839 1.00 85.31 100 ASP A O 1
ATOM 810 N N . GLN A 1 101 ? 8.758 6.728 3.513 1.00 88.94 101 GLN A N 1
ATOM 811 C CA . GLN A 1 101 ? 8.700 5.668 4.526 1.00 88.94 101 GLN A CA 1
ATOM 812 C C . GLN A 1 101 ? 7.673 4.593 4.156 1.00 88.94 101 GLN A C 1
ATOM 814 O O . GLN A 1 101 ? 7.905 3.404 4.355 1.00 88.94 101 GLN A O 1
ATOM 819 N N . TRP A 1 102 ? 6.528 5.007 3.614 1.00 90.06 102 TRP A N 1
ATOM 820 C CA . TRP A 1 102 ? 5.488 4.092 3.172 1.00 90.06 102 TRP A CA 1
ATOM 821 C C . TRP A 1 102 ? 6.000 3.122 2.105 1.00 90.06 102 TRP A C 1
ATOM 823 O O . TRP A 1 102 ? 5.862 1.908 2.264 1.00 90.06 102 TRP A O 1
ATOM 833 N N . TRP A 1 103 ? 6.598 3.644 1.032 1.00 90.44 103 TRP A N 1
ATOM 834 C CA . TRP A 1 103 ? 7.073 2.796 -0.057 1.00 90.44 103 TRP A CA 1
ATOM 835 C C . TRP A 1 103 ? 8.266 1.937 0.358 1.00 90.44 103 TRP A C 1
ATOM 837 O O . TRP A 1 103 ? 8.325 0.784 -0.056 1.00 90.44 103 TRP A O 1
ATOM 847 N N . GLU A 1 104 ? 9.131 2.422 1.256 1.00 91.62 104 GLU A N 1
ATOM 848 C CA . GLU A 1 104 ? 10.198 1.600 1.837 1.00 91.62 104 GLU A CA 1
ATOM 849 C C . GLU A 1 104 ? 9.643 0.366 2.571 1.00 91.62 104 GLU A C 1
ATOM 851 O O . GLU A 1 104 ? 10.141 -0.747 2.385 1.00 91.62 104 GLU A O 1
ATOM 856 N N . ILE A 1 105 ? 8.589 0.537 3.380 1.00 92.50 105 ILE A N 1
ATOM 857 C CA . ILE A 1 105 ? 7.942 -0.573 4.097 1.00 92.50 105 ILE A CA 1
ATOM 858 C C . ILE A 1 105 ? 7.346 -1.576 3.108 1.00 92.50 105 ILE A C 1
ATOM 860 O O . ILE A 1 105 ? 7.569 -2.779 3.241 1.00 92.50 105 ILE A O 1
ATOM 864 N N . VAL A 1 106 ? 6.594 -1.097 2.114 1.00 92.69 106 VAL A N 1
ATOM 865 C CA . VAL A 1 106 ? 5.930 -1.974 1.139 1.00 92.69 106 VAL A CA 1
ATOM 866 C C . VAL A 1 106 ? 6.949 -2.737 0.292 1.00 92.69 106 VAL A C 1
ATOM 868 O O . VAL A 1 106 ? 6.801 -3.947 0.119 1.00 92.69 106 VAL A O 1
ATOM 871 N N . ASP A 1 107 ? 7.995 -2.067 -0.196 1.00 92.69 107 ASP A N 1
ATOM 872 C CA . ASP A 1 107 ? 9.050 -2.706 -0.985 1.00 92.69 107 ASP A CA 1
ATOM 873 C C . ASP A 1 107 ? 9.762 -3.791 -0.166 1.00 92.69 107 ASP A C 1
ATOM 875 O O . ASP A 1 107 ? 9.960 -4.903 -0.658 1.00 92.69 107 ASP A O 1
ATOM 879 N N . ARG A 1 108 ? 10.072 -3.518 1.110 1.00 91.75 108 ARG A N 1
ATOM 880 C CA . ARG A 1 108 ? 10.674 -4.512 2.011 1.00 91.75 108 ARG A CA 1
ATOM 881 C C . ARG A 1 108 ? 9.776 -5.732 2.195 1.00 91.75 108 ARG A C 1
ATOM 883 O O . ARG A 1 108 ? 10.247 -6.859 2.068 1.00 91.75 108 ARG A O 1
ATOM 890 N N . MET A 1 109 ? 8.482 -5.524 2.429 1.00 91.50 109 MET A N 1
ATOM 891 C CA . MET A 1 109 ? 7.530 -6.629 2.557 1.00 91.50 109 MET A CA 1
ATOM 892 C C . MET A 1 109 ? 7.440 -7.472 1.282 1.00 91.50 109 MET A C 1
ATOM 894 O O . MET A 1 109 ? 7.359 -8.697 1.364 1.00 91.50 109 MET A O 1
ATOM 898 N N . ALA A 1 110 ? 7.488 -6.841 0.108 1.00 90.50 110 ALA A N 1
ATOM 899 C CA . ALA A 1 110 ? 7.478 -7.556 -1.164 1.00 90.50 110 ALA A CA 1
ATOM 900 C C . ALA A 1 110 ? 8.747 -8.398 -1.361 1.00 90.50 110 ALA A C 1
ATOM 902 O O . ALA A 1 110 ? 8.659 -9.545 -1.804 1.00 90.50 110 ALA A O 1
ATOM 903 N N . ILE A 1 111 ? 9.912 -7.855 -0.996 1.00 89.50 111 ILE A N 1
ATOM 904 C CA . ILE A 1 111 ? 11.198 -8.571 -1.022 1.00 89.50 111 ILE A CA 1
ATOM 905 C C . ILE A 1 111 ? 11.158 -9.785 -0.085 1.00 89.50 111 ILE A C 1
ATOM 907 O O . ILE A 1 111 ? 11.602 -10.868 -0.459 1.00 89.50 111 ILE A O 1
ATOM 911 N N . GLU A 1 112 ? 10.565 -9.635 1.099 1.00 89.88 112 GLU A N 1
ATOM 912 C CA . GLU A 1 112 ? 10.380 -10.718 2.074 1.00 89.88 112 GLU A CA 1
ATOM 913 C C . GLU A 1 112 ? 9.280 -11.727 1.672 1.00 89.88 112 GLU A C 1
ATOM 915 O O . GLU A 1 112 ? 9.069 -12.728 2.356 1.00 89.88 112 GLU A O 1
ATOM 920 N N . GLY A 1 113 ? 8.598 -11.508 0.542 1.00 88.00 113 GLY A N 1
ATOM 921 C CA . GLY A 1 113 ? 7.618 -12.437 -0.026 1.00 88.00 113 GLY A CA 1
ATOM 922 C C . GLY A 1 113 ? 6.203 -12.303 0.540 1.00 88.00 113 GLY A C 1
ATOM 923 O O . GLY A 1 113 ? 5.355 -13.159 0.280 1.00 88.00 113 GLY A O 1
ATOM 924 N N . PHE A 1 114 ? 5.911 -11.240 1.289 1.00 90.56 114 PHE A N 1
ATOM 925 C CA . PHE A 1 114 ? 4.559 -10.982 1.770 1.00 90.56 114 PHE A CA 1
ATOM 926 C C . PHE A 1 114 ? 3.650 -10.493 0.640 1.00 90.56 114 PHE A C 1
ATOM 928 O O . PHE A 1 114 ? 4.021 -9.661 -0.186 1.00 90.56 114 PHE A O 1
ATOM 935 N N . SER A 1 115 ? 2.408 -10.973 0.639 1.00 90.56 115 SER A N 1
ATOM 936 C CA . SER A 1 115 ? 1.371 -10.545 -0.307 1.00 90.56 115 SER A CA 1
ATOM 937 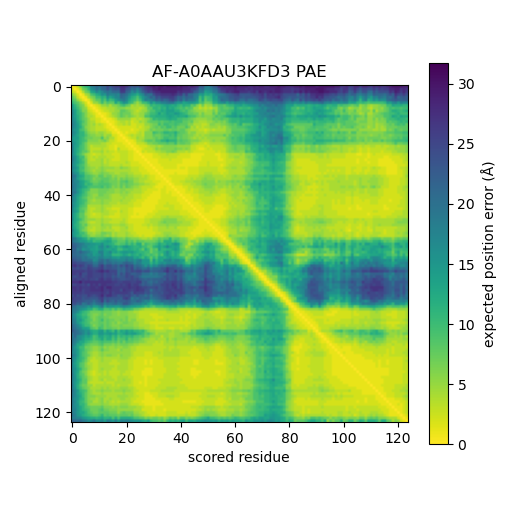C C . SER A 1 115 ? 0.378 -9.546 0.288 1.00 90.56 115 SER A C 1
ATOM 939 O O . SER A 1 115 ? -0.501 -9.065 -0.425 1.00 90.56 115 SER A O 1
ATOM 941 N N . ALA A 1 116 ? 0.465 -9.271 1.592 1.00 93.88 116 ALA A N 1
ATOM 942 C CA . ALA A 1 116 ? -0.455 -8.383 2.286 1.00 93.88 116 ALA A CA 1
ATOM 943 C C . ALA A 1 116 ? 0.191 -7.744 3.527 1.00 93.88 116 ALA A C 1
ATOM 945 O O . ALA A 1 116 ? 1.021 -8.367 4.189 1.00 93.88 116 ALA A O 1
ATOM 946 N N . LEU A 1 117 ? -0.239 -6.526 3.854 1.00 93.69 117 LEU A N 1
ATOM 947 C CA . LEU A 1 117 ? 0.206 -5.729 4.996 1.00 93.69 117 LEU A CA 1
ATOM 948 C C . LEU A 1 117 ? -1.006 -5.297 5.831 1.00 93.69 117 LEU A C 1
ATOM 950 O O . LEU A 1 117 ? -1.913 -4.632 5.324 1.00 93.69 117 LEU A O 1
ATOM 954 N N . ASP A 1 118 ? -0.993 -5.632 7.123 1.00 92.62 118 ASP A N 1
ATOM 955 C CA . ASP A 1 118 ? -1.934 -5.076 8.097 1.00 92.62 118 ASP A CA 1
ATOM 956 C C . ASP A 1 118 ? -1.405 -3.744 8.631 1.00 92.62 118 ASP A C 1
ATOM 958 O O . ASP A 1 118 ? -0.465 -3.705 9.428 1.00 92.62 118 ASP A O 1
ATOM 962 N N . LEU A 1 119 ? -2.038 -2.639 8.248 1.00 89.69 119 LEU A N 1
ATOM 963 C CA . LEU A 1 119 ? -1.650 -1.317 8.736 1.00 89.69 119 LEU A CA 1
ATOM 964 C C . LEU A 1 119 ? -1.771 -1.185 10.248 1.00 89.69 119 LEU A C 1
ATOM 966 O O . LEU A 1 119 ? -1.035 -0.416 10.850 1.00 89.69 119 LEU A O 1
ATOM 970 N N . SER A 1 120 ? -2.694 -1.904 10.885 1.00 88.50 120 SER A N 1
ATOM 971 C CA . SER A 1 120 ? -2.912 -1.767 12.328 1.00 88.50 120 SER A CA 1
ATOM 972 C C . SER A 1 120 ? -1.752 -2.303 13.180 1.00 88.50 120 SER A C 1
ATOM 974 O O . SER A 1 120 ? -1.721 -2.032 14.389 1.00 88.50 120 SER A O 1
ATOM 976 N N . MET A 1 121 ? -0.823 -3.028 12.542 1.00 87.81 1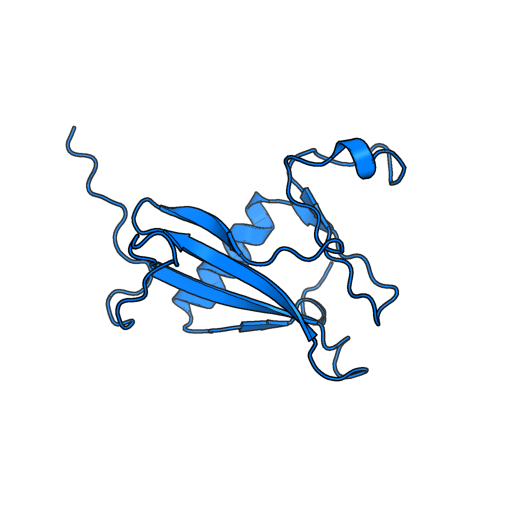21 MET A N 1
ATOM 977 C CA . MET A 1 121 ? 0.408 -3.573 13.117 1.00 87.81 121 MET A CA 1
ATOM 978 C C . MET A 1 121 ? 1.614 -2.644 12.974 1.00 87.81 121 MET A C 1
ATOM 980 O O . MET A 1 121 ? 2.626 -2.883 13.627 1.00 87.81 121 MET A O 1
ATOM 984 N N . LEU A 1 122 ? 1.523 -1.597 12.152 1.00 86.06 122 LEU A N 1
ATOM 985 C CA . LEU A 1 122 ? 2.576 -0.596 12.059 1.00 86.06 122 LEU A CA 1
ATOM 986 C C . LEU A 1 122 ? 2.539 0.316 13.291 1.00 86.06 122 LEU A C 1
ATOM 988 O O . LEU A 1 122 ? 1.471 0.676 13.799 1.00 86.06 122 LEU A O 1
ATOM 992 N N . GLU A 1 123 ? 3.723 0.672 13.777 1.00 76.56 123 GLU A N 1
ATOM 993 C CA . GLU A 1 123 ? 3.891 1.654 14.843 1.00 76.56 123 GLU A CA 1
ATOM 994 C C . GLU A 1 123 ? 3.904 3.051 14.206 1.00 76.56 123 GLU A C 1
ATOM 996 O O . GLU A 1 123 ? 4.736 3.332 13.342 1.00 76.56 123 GLU A O 1
ATOM 1001 N N . PHE A 1 124 ? 2.939 3.894 14.587 1.00 67.81 124 PHE A N 1
ATOM 1002 C CA . PHE A 1 124 ? 2.776 5.270 14.107 1.00 67.81 124 PHE A CA 1
ATOM 1003 C C . PHE A 1 124 ? 2.744 6.242 15.280 1.00 67.81 124 PHE A C 1
ATOM 1005 O O . PHE A 1 124 ? 2.148 5.865 16.320 1.00 67.81 124 PHE A O 1
#

Foldseek 3Di:
DPPPQPPQLDPPDDWDADPVRFIWSAKAFEWACLVVPHDTDGQWIWTATSNRDIDIGPNDPQKDALPPCPVVVVPDPPDDSQKIWHGDPVDPDTDIDGNVVVVVVVSVCVSVPHRYDHPSPDDD

Radius of gyration: 15.41 Å; Cα contacts (8 Å, |Δi|>4): 196; chains: 1; bounding box: 38×39×38 Å

Solvent-accessible surface area (backbone atoms only — not comparable to full-atom values): 7459 Å² total; per-residue (Å²): 132,84,81,71,68,55,72,63,78,52,80,85,56,76,90,41,65,46,98,88,70,46,55,28,64,48,64,31,40,33,25,38,24,66,78,67,78,43,79,76,40,80,50,30,30,42,34,30,35,48,81,65,49,73,48,68,45,75,63,34,93,50,40,46,59,49,86,62,51,83,80,51,76,86,63,62,100,81,66,60,64,53,34,36,39,46,44,47,96,90,51,92,59,64,57,66,42,47,46,67,62,47,50,52,53,53,52,50,40,47,59,75,67,45,57,59,45,56,57,52,76,57,90,121

pLDDT: mean 77.53, std 15.79, range [37.53, 93.88]